Protein AF-A0A953AGW8-F1 (afdb_monomer_lite)

pLDDT: mean 80.02, std 17.43, range [41.56, 98.19]

Secondary structure (DSSP, 8-state):
-----------------THHHHHHHHHHHHHHHHHHHHHHIIIIIHHHHHHHHHHTS---TTS-----TTHHHHHHHHHHT-HHHHHHHHHHHHHHHHHHHHHHHHHHHHHHHHHS--TT--

Radius of gyration: 33.15 Å; chains: 1; bounding box: 56×102×63 Å

Foldseek 3Di:
DYDDDDDPPPPDPPPPPCPVVVVVVVVVVCVVVVVVVVVCCVPPVVVVVVCLVCLQAPDDPVPPGDDDNRRHVVSVVVLVPDPVNVVVVVVVVVCCVVVVVVVVVVVVVVVVVVPPPPPPDD

Sequence (122 aa):
MTRTEAETSAARPRRTTMLGVKVREAGWGYAFVALPIAVFGLFFVYPLGYAIYISFFHWGILGKDREDPNAGWSNYSRVLHDPIFHTALKNIAEYTVGVVPLEMALGLLLALIVNQKLRGRN

Structure (mmCIF, N/CA/C/O backbone):
data_AF-A0A953AGW8-F1
#
_entry.id   AF-A0A953AGW8-F1
#
loop_
_atom_site.group_PDB
_atom_site.id
_atom_site.type_symbol
_atom_site.label_atom_id
_atom_site.label_alt_id
_atom_site.label_comp_id
_atom_site.label_asym_id
_atom_site.label_entity_id
_atom_site.label_seq_id
_atom_site.pdbx_PDB_ins_code
_atom_site.Cartn_x
_atom_site.Cartn_y
_atom_site.Cartn_z
_atom_site.occupancy
_atom_site.B_iso_or_equiv
_atom_site.auth_seq_id
_atom_site.auth_comp_id
_atom_site.auth_asym_id
_atom_site.auth_atom_id
_atom_site.pdbx_PDB_model_num
ATOM 1 N N . MET A 1 1 ? -32.267 80.101 27.555 1.00 41.56 1 MET A N 1
ATOM 2 C CA . MET A 1 1 ? -31.520 80.697 26.422 1.00 41.56 1 MET A CA 1
ATOM 3 C C . MET A 1 1 ? -30.048 80.358 26.625 1.00 41.56 1 MET A C 1
ATOM 5 O O . MET A 1 1 ? -29.571 80.694 27.691 1.00 41.56 1 MET A O 1
ATOM 9 N N . THR A 1 2 ? -29.237 79.724 25.778 1.00 48.09 2 THR A N 1
ATOM 10 C CA . THR A 1 2 ? -29.304 78.942 24.521 1.00 48.09 2 THR A CA 1
ATOM 11 C C . THR A 1 2 ? -27.825 78.668 24.175 1.00 48.09 2 THR A C 1
ATOM 13 O O . THR A 1 2 ? -27.028 79.580 24.376 1.00 48.09 2 THR A O 1
ATOM 16 N N . ARG A 1 3 ? -27.510 77.503 23.573 1.00 52.50 3 ARG A N 1
ATOM 17 C CA . ARG A 1 3 ? -26.199 77.067 23.008 1.00 52.50 3 ARG A CA 1
ATOM 18 C C . ARG A 1 3 ? -25.123 76.722 24.058 1.00 52.50 3 ARG A C 1
ATOM 20 O O . ARG A 1 3 ? -24.947 77.447 25.020 1.00 52.50 3 ARG A O 1
ATOM 27 N N . THR A 1 4 ? -24.437 75.581 23.983 1.00 60.53 4 THR A N 1
ATOM 28 C CA . THR A 1 4 ? -23.661 75.119 22.823 1.00 60.53 4 THR A CA 1
ATOM 29 C C . THR A 1 4 ? -23.588 73.592 22.738 1.00 60.53 4 THR A C 1
ATOM 31 O O . THR A 1 4 ? -23.265 72.912 23.707 1.00 60.53 4 THR A O 1
ATOM 34 N N . GLU A 1 5 ? -23.882 73.087 21.543 1.00 63.44 5 GLU A N 1
ATOM 35 C CA . GLU A 1 5 ? -23.545 71.758 21.038 1.00 63.44 5 GLU A CA 1
ATOM 36 C C . GLU A 1 5 ? -22.025 71.637 20.864 1.00 63.44 5 GLU A C 1
ATOM 38 O O . GLU A 1 5 ? -21.444 72.489 20.199 1.00 63.44 5 GLU A O 1
ATOM 43 N N . ALA A 1 6 ? -21.400 70.604 21.434 1.00 55.19 6 ALA A N 1
ATOM 44 C CA . ALA A 1 6 ? -20.039 70.111 21.150 1.00 55.19 6 ALA A CA 1
ATOM 45 C C . ALA A 1 6 ? -19.672 69.194 22.334 1.00 55.19 6 ALA A C 1
ATOM 47 O O . ALA A 1 6 ? -19.682 69.646 23.465 1.00 55.19 6 ALA A O 1
ATOM 48 N N . GLU A 1 7 ? -19.416 67.896 22.249 1.00 56.16 7 GLU A N 1
ATOM 49 C CA . GLU A 1 7 ? -18.931 67.066 21.164 1.00 56.16 7 GLU A CA 1
ATOM 50 C C . GLU A 1 7 ? -19.455 65.647 21.393 1.00 56.16 7 GLU A C 1
ATOM 52 O O . GLU A 1 7 ? -19.082 64.950 22.338 1.00 56.16 7 GLU A O 1
ATOM 57 N N . THR A 1 8 ? -20.290 65.186 20.469 1.00 56.22 8 THR A N 1
ATOM 58 C CA . THR A 1 8 ? -20.437 63.763 20.181 1.00 56.22 8 THR A CA 1
ATOM 59 C C . THR A 1 8 ? -19.085 63.269 19.666 1.00 56.22 8 THR A C 1
ATOM 61 O O . THR A 1 8 ? -18.835 63.244 18.461 1.00 56.22 8 THR A O 1
ATOM 64 N N . SER A 1 9 ? -18.183 62.904 20.579 1.00 56.88 9 SER A N 1
ATOM 65 C CA . SER A 1 9 ? -16.952 62.183 20.257 1.00 56.88 9 SER A CA 1
ATOM 66 C C . SER A 1 9 ? -17.325 60.745 19.901 1.00 56.88 9 SER A C 1
ATOM 68 O O . SER A 1 9 ? -17.264 59.814 20.704 1.00 56.88 9 SER A O 1
ATOM 70 N N . ALA A 1 10 ? -17.824 60.585 18.676 1.00 59.50 10 ALA A N 1
ATOM 71 C CA . ALA A 1 10 ? -18.084 59.301 18.061 1.00 59.50 10 ALA A CA 1
ATOM 72 C C . ALA A 1 10 ? -16.743 58.587 17.850 1.00 59.50 10 ALA A C 1
ATOM 74 O O . ALA A 1 10 ? -16.046 58.801 16.855 1.00 59.50 10 ALA A O 1
ATOM 75 N N . ALA A 1 11 ? -16.377 57.726 18.798 1.00 57.25 11 ALA A N 1
ATOM 76 C CA . ALA A 1 11 ? -15.283 56.783 18.645 1.00 57.25 11 ALA A CA 1
ATOM 77 C C . ALA A 1 11 ? -15.574 55.875 17.437 1.00 57.25 11 ALA A C 1
ATOM 79 O O . ALA A 1 11 ? -16.384 54.951 17.491 1.00 57.25 11 ALA A O 1
ATOM 80 N N . ARG A 1 12 ? -14.927 56.170 16.306 1.00 61.00 12 ARG A N 1
ATOM 81 C CA . ARG A 1 12 ? -14.980 55.356 15.088 1.00 61.00 12 ARG A CA 1
ATOM 82 C C . ARG A 1 12 ? -14.426 53.962 15.421 1.00 61.00 12 ARG A C 1
ATOM 84 O O . ARG A 1 12 ? -13.277 53.888 15.866 1.00 61.00 12 ARG A O 1
ATOM 91 N N . PRO A 1 13 ? -15.153 52.852 15.193 1.00 58.09 13 PRO A N 1
ATOM 92 C CA . PRO A 1 13 ? -14.565 51.536 15.390 1.00 58.09 13 PRO A CA 1
ATOM 93 C C . PRO A 1 13 ? -13.405 51.376 14.402 1.00 58.09 13 PRO A C 1
ATOM 95 O O . PRO A 1 13 ? -13.587 51.451 13.183 1.00 58.09 13 PRO A O 1
ATOM 98 N N . ARG A 1 14 ? -12.190 51.186 14.931 1.00 62.03 14 ARG A N 1
ATOM 99 C CA . ARG A 1 14 ? -11.019 50.777 14.148 1.00 62.03 14 ARG A CA 1
ATOM 100 C C . ARG A 1 14 ? -11.378 49.456 13.470 1.00 62.03 14 ARG A C 1
ATOM 102 O O . ARG A 1 14 ? -11.417 48.418 14.120 1.00 62.03 14 ARG A O 1
ATOM 109 N N . ARG A 1 15 ? -11.665 49.493 12.166 1.00 59.03 15 ARG A N 1
ATOM 110 C CA . ARG A 1 15 ? -11.747 48.298 11.319 1.00 59.03 15 ARG A CA 1
ATOM 111 C C . ARG A 1 15 ? -10.358 47.666 11.282 1.00 59.03 15 ARG A C 1
ATOM 113 O O . ARG A 1 15 ? -9.536 48.010 10.440 1.00 59.03 15 ARG A O 1
ATOM 120 N N . THR A 1 16 ? -10.074 46.781 12.229 1.00 60.72 16 THR A N 1
ATOM 121 C CA . THR A 1 16 ? -8.880 45.942 12.210 1.00 60.72 16 THR A CA 1
ATOM 122 C C . THR A 1 16 ? -8.967 45.071 10.963 1.00 60.72 16 THR A C 1
ATOM 124 O O . THR A 1 16 ? -9.928 44.323 10.782 1.00 60.72 16 THR A O 1
ATOM 127 N N . THR A 1 17 ? -8.011 45.225 10.053 1.00 57.56 17 THR A N 1
ATOM 128 C CA . THR A 1 17 ? -7.975 44.562 8.748 1.00 57.56 17 THR A CA 1
ATOM 129 C C . THR A 1 17 ? -7.829 43.044 8.921 1.00 57.56 17 THR A C 1
ATOM 131 O O . THR A 1 17 ? -6.728 42.503 8.892 1.00 57.56 17 THR A O 1
ATOM 134 N N . MET A 1 18 ? -8.949 42.336 9.097 1.00 56.62 18 MET A N 1
ATOM 135 C CA . MET A 1 18 ? -9.000 40.875 9.273 1.00 56.62 18 MET A CA 1
ATOM 136 C C . MET A 1 18 ? -8.531 40.076 8.039 1.00 56.62 18 MET A C 1
ATOM 138 O O . MET A 1 18 ? -8.385 38.859 8.119 1.00 56.62 18 MET A O 1
ATOM 142 N N . LEU A 1 19 ? -8.278 40.727 6.895 1.00 59.56 19 LEU A N 1
ATOM 143 C CA . LEU A 1 19 ? -7.798 40.057 5.679 1.00 59.56 19 LEU A CA 1
ATOM 144 C C . LEU A 1 19 ? -6.347 39.558 5.791 1.00 59.56 19 LEU A C 1
ATOM 146 O O . LEU A 1 19 ? -6.046 38.477 5.295 1.00 59.56 19 LEU A O 1
ATOM 150 N N . GLY A 1 20 ? -5.455 40.292 6.466 1.00 55.88 20 GLY A N 1
ATOM 151 C CA . GLY A 1 20 ? -4.039 39.904 6.580 1.00 55.88 20 GLY A CA 1
ATOM 152 C C . GLY A 1 20 ? -3.784 38.737 7.545 1.00 55.88 20 GLY A C 1
ATOM 153 O O . GLY A 1 20 ? -2.794 38.019 7.410 1.00 55.88 20 GLY A O 1
ATOM 154 N N . VAL A 1 21 ? -4.693 38.522 8.501 1.00 58.94 21 VAL A N 1
ATOM 155 C CA . VAL A 1 21 ? -4.614 37.421 9.475 1.00 58.94 21 VAL A CA 1
ATOM 156 C C . VAL A 1 21 ? -4.984 36.089 8.814 1.00 58.94 21 VAL A C 1
ATOM 158 O O . VAL A 1 21 ? -4.236 35.125 8.947 1.00 58.94 21 VAL A O 1
ATOM 161 N N . LYS A 1 22 ? -6.034 36.067 7.978 1.00 59.97 22 LYS A N 1
ATOM 162 C CA . LYS A 1 22 ? -6.486 34.860 7.263 1.00 59.97 22 LYS A CA 1
ATOM 163 C C . LYS A 1 22 ? -5.447 34.287 6.290 1.00 59.97 22 LYS A C 1
ATOM 165 O O . LYS A 1 22 ? -5.336 33.073 6.168 1.00 59.97 22 LYS A O 1
ATOM 170 N N . VAL A 1 23 ? -4.671 35.138 5.611 1.00 61.53 23 VAL A N 1
ATOM 171 C CA . VAL A 1 23 ? -3.635 34.686 4.656 1.00 61.53 23 VAL A CA 1
ATOM 172 C C . VAL A 1 23 ? -2.423 34.090 5.383 1.00 61.53 23 VAL A C 1
ATOM 174 O O . VAL A 1 23 ? -1.879 33.079 4.944 1.00 61.53 23 VAL A O 1
ATOM 177 N N . ARG A 1 24 ? -2.023 34.667 6.528 1.00 62.38 24 ARG A N 1
ATOM 178 C CA . ARG A 1 24 ? -0.940 34.115 7.362 1.00 62.38 24 ARG A CA 1
ATOM 179 C C . ARG A 1 24 ? -1.344 32.801 8.028 1.00 62.38 24 ARG A C 1
ATOM 181 O O . ARG A 1 24 ? -0.541 31.876 8.038 1.00 62.38 24 ARG A O 1
ATOM 188 N N . GLU A 1 25 ? -2.569 32.697 8.539 1.00 66.25 25 GLU A N 1
ATOM 189 C CA . GLU A 1 25 ? -3.098 31.451 9.114 1.00 66.25 25 GLU A CA 1
ATOM 190 C C . GLU A 1 25 ? -3.209 30.336 8.065 1.00 66.25 25 GLU A C 1
ATOM 192 O O . GLU A 1 25 ? -2.806 29.204 8.332 1.00 66.25 25 GLU A O 1
ATOM 197 N N . ALA A 1 26 ? -3.656 30.659 6.846 1.00 72.62 26 ALA A N 1
ATOM 198 C CA . ALA A 1 26 ? -3.698 29.699 5.745 1.00 72.62 26 ALA A CA 1
ATOM 199 C C . ALA A 1 26 ? -2.297 29.188 5.363 1.00 72.62 26 ALA A C 1
ATOM 201 O O . ALA A 1 26 ? -2.127 27.992 5.142 1.00 72.62 26 ALA A O 1
ATOM 202 N N . GLY A 1 27 ? -1.281 30.060 5.340 1.00 82.00 27 GLY A N 1
ATOM 203 C CA . GLY A 1 27 ? 0.103 29.672 5.042 1.00 82.00 27 GLY A CA 1
ATOM 204 C C . GLY A 1 27 ? 0.672 28.648 6.029 1.00 82.00 27 GLY A C 1
ATOM 205 O O . GLY A 1 27 ? 1.272 27.659 5.611 1.00 82.00 27 GLY A O 1
ATOM 206 N N . TRP A 1 28 ? 0.422 28.833 7.330 1.00 84.25 28 TRP A N 1
ATOM 207 C CA . TRP A 1 28 ? 0.809 27.848 8.344 1.00 84.25 28 TRP A CA 1
ATOM 208 C C . TRP A 1 28 ? 0.021 26.545 8.200 1.00 84.25 28 TRP A C 1
ATOM 210 O O . TRP A 1 28 ? 0.624 25.477 8.250 1.00 84.25 28 TRP A O 1
ATOM 220 N N . GLY A 1 29 ? -1.289 26.611 7.934 1.00 85.56 29 GLY A N 1
ATOM 221 C CA . GLY A 1 29 ? -2.105 25.424 7.657 1.00 85.56 29 GLY A CA 1
ATOM 222 C C . GLY A 1 29 ? -1.560 24.585 6.495 1.00 85.56 29 GLY A C 1
ATOM 223 O O . GLY A 1 29 ? -1.412 23.370 6.628 1.00 85.56 29 GLY A O 1
ATOM 224 N N . TYR A 1 30 ? -1.170 25.227 5.390 1.00 89.50 30 TYR A N 1
ATOM 225 C CA . TYR A 1 30 ? -0.531 24.531 4.272 1.00 89.50 30 TYR A CA 1
ATOM 226 C C . TYR A 1 30 ? 0.837 23.964 4.639 1.00 89.50 30 TYR A C 1
ATOM 228 O O . TYR A 1 30 ? 1.127 22.844 4.242 1.00 89.50 30 TYR A O 1
ATOM 236 N N . ALA A 1 31 ? 1.661 24.671 5.416 1.00 88.88 31 ALA A N 1
ATOM 237 C CA . ALA A 1 31 ? 2.961 24.153 5.848 1.00 88.88 31 ALA A CA 1
ATOM 238 C C . ALA A 1 31 ? 2.826 22.884 6.714 1.00 88.88 31 ALA A C 1
ATOM 240 O O . ALA A 1 31 ? 3.565 21.918 6.512 1.00 88.88 31 ALA A O 1
ATOM 241 N N . PHE A 1 32 ? 1.842 22.851 7.620 1.00 92.88 32 PHE A N 1
ATOM 242 C CA . PHE A 1 32 ? 1.554 21.684 8.462 1.00 92.88 32 PHE A CA 1
ATOM 243 C C . PHE A 1 32 ? 1.120 20.454 7.659 1.00 92.88 32 PHE A C 1
ATOM 245 O O . PHE A 1 32 ? 1.457 19.337 8.040 1.00 92.88 32 PHE A O 1
ATOM 252 N N . VAL A 1 33 ? 0.398 20.645 6.553 1.00 93.94 33 VAL A N 1
ATOM 253 C CA . VAL A 1 33 ? -0.042 19.551 5.671 1.00 93.94 33 VAL A CA 1
ATOM 254 C C . VAL A 1 33 ? 1.026 19.198 4.627 1.00 93.94 33 VAL A C 1
ATOM 256 O O . VAL A 1 33 ? 1.188 18.033 4.271 1.00 93.94 33 VAL A O 1
ATOM 259 N N . ALA A 1 34 ? 1.804 20.175 4.165 1.00 94.94 34 ALA A N 1
ATOM 260 C CA . ALA A 1 34 ? 2.840 19.976 3.159 1.00 94.94 34 ALA A CA 1
ATOM 261 C C . ALA A 1 34 ? 3.957 19.055 3.658 1.00 94.94 34 ALA A C 1
ATOM 263 O O . ALA A 1 34 ? 4.433 18.227 2.889 1.00 94.94 34 ALA A O 1
ATOM 264 N N . LEU A 1 35 ? 4.351 19.151 4.933 1.00 94.31 35 LEU A N 1
ATOM 265 C CA . LEU A 1 35 ? 5.401 18.303 5.499 1.00 94.31 35 LEU A CA 1
ATOM 266 C C . LEU A 1 35 ? 5.058 16.797 5.465 1.00 94.31 35 LEU A C 1
ATOM 268 O O . LEU A 1 35 ? 5.834 16.043 4.877 1.00 94.31 35 LEU A O 1
ATOM 272 N N . PRO A 1 36 ? 3.927 16.319 6.028 1.00 96.19 36 PRO A N 1
ATOM 273 C CA . PRO A 1 36 ? 3.570 14.905 5.945 1.00 96.19 36 PRO A CA 1
ATOM 274 C C . PRO A 1 36 ? 3.321 14.455 4.502 1.00 96.19 36 PRO A C 1
ATOM 276 O O . PRO A 1 36 ? 3.699 13.339 4.159 1.00 96.19 36 PRO A O 1
ATOM 279 N N . ILE A 1 37 ? 2.767 15.313 3.633 1.00 97.25 37 ILE A N 1
ATOM 280 C CA . ILE A 1 37 ? 2.616 14.993 2.204 1.00 97.25 37 ILE A CA 1
ATOM 281 C C . ILE A 1 37 ? 3.978 14.822 1.528 1.00 97.25 37 ILE A C 1
ATOM 283 O O . ILE A 1 37 ? 4.153 13.888 0.754 1.00 97.25 37 ILE A O 1
ATOM 287 N N . ALA A 1 38 ? 4.950 15.686 1.817 1.00 97.19 38 ALA A N 1
ATOM 288 C CA . ALA A 1 38 ? 6.290 15.582 1.251 1.00 97.19 38 ALA A CA 1
ATOM 289 C C . ALA A 1 38 ? 6.988 14.296 1.708 1.00 97.19 38 ALA A C 1
ATOM 291 O O . ALA A 1 38 ? 7.567 13.588 0.887 1.00 97.19 38 ALA A O 1
ATOM 292 N N . VAL A 1 39 ? 6.877 13.952 2.996 1.00 97.12 39 VAL A N 1
ATOM 293 C CA . VAL A 1 39 ? 7.404 12.691 3.541 1.00 97.12 39 VAL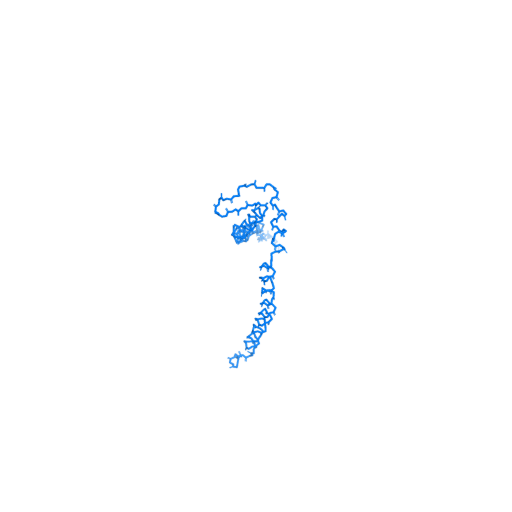 A CA 1
ATOM 294 C C . VAL A 1 39 ? 6.711 11.492 2.888 1.00 97.12 39 VAL A C 1
ATOM 296 O O . VAL A 1 39 ? 7.386 10.575 2.426 1.00 97.12 39 VAL A O 1
ATOM 299 N N . PHE A 1 40 ? 5.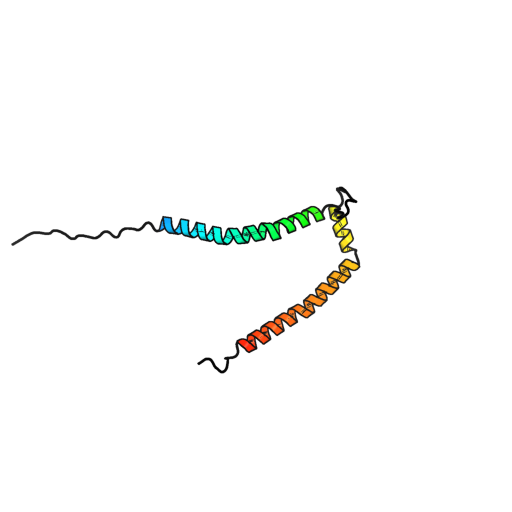382 11.509 2.771 1.00 97.69 40 PHE A N 1
ATOM 300 C CA . PHE A 1 40 ? 4.631 10.465 2.072 1.00 97.69 40 PHE A CA 1
ATOM 301 C C . PHE A 1 40 ? 5.063 10.340 0.602 1.00 97.69 40 PHE A C 1
ATOM 303 O O . PHE A 1 40 ? 5.314 9.243 0.107 1.00 97.69 40 PHE A O 1
ATOM 310 N N . GLY A 1 41 ? 5.222 11.468 -0.087 1.00 97.94 41 GLY A N 1
ATOM 311 C CA . GLY A 1 41 ? 5.705 11.524 -1.461 1.00 97.94 41 GLY A CA 1
ATOM 312 C C . GLY A 1 41 ? 7.089 10.896 -1.615 1.00 97.94 41 GLY A C 1
ATOM 313 O O . GLY A 1 41 ? 7.297 10.068 -2.495 1.00 97.94 41 GLY A O 1
ATOM 314 N N . LEU A 1 42 ? 8.019 11.239 -0.727 1.00 97.88 42 LEU A N 1
ATOM 315 C CA . LEU A 1 42 ? 9.400 10.768 -0.783 1.00 97.88 42 LEU A CA 1
ATOM 316 C C . LEU A 1 42 ? 9.547 9.282 -0.425 1.00 97.88 42 LEU A C 1
ATOM 318 O O . LEU A 1 42 ? 10.328 8.579 -1.058 1.00 97.88 42 LEU A O 1
ATOM 322 N N . PHE A 1 43 ? 8.814 8.799 0.579 1.00 97.25 43 PHE A N 1
ATOM 323 C CA . PHE A 1 43 ? 9.001 7.444 1.115 1.00 97.25 43 PHE A CA 1
ATOM 324 C C . PHE A 1 43 ? 7.992 6.411 0.611 1.00 97.25 43 PHE A C 1
ATOM 326 O O . PHE A 1 43 ? 8.249 5.220 0.743 1.00 97.25 43 PHE A O 1
ATOM 333 N N . PHE A 1 44 ? 6.871 6.832 0.025 1.00 96.44 44 PHE A N 1
ATOM 334 C CA . PHE A 1 44 ? 5.869 5.917 -0.526 1.00 96.44 44 PHE A CA 1
ATOM 335 C C . PHE A 1 44 ? 5.709 6.118 -2.028 1.00 96.44 44 PHE A C 1
ATOM 337 O O . PHE A 1 44 ? 5.917 5.181 -2.795 1.00 96.44 44 PHE A O 1
ATOM 344 N N . VAL A 1 45 ? 5.389 7.338 -2.467 1.00 97.69 45 VAL A N 1
ATOM 345 C CA . VAL A 1 45 ? 5.067 7.594 -3.883 1.00 97.69 45 VAL A CA 1
ATOM 346 C C . VAL A 1 45 ? 6.293 7.428 -4.776 1.00 97.69 45 VAL A C 1
ATOM 348 O O . VAL A 1 45 ? 6.210 6.762 -5.804 1.00 97.69 45 VAL A O 1
ATOM 351 N N . TYR A 1 46 ? 7.436 7.989 -4.381 1.00 97.19 46 TYR A N 1
ATOM 352 C CA . TYR A 1 46 ? 8.684 7.880 -5.129 1.00 97.19 46 TYR A CA 1
ATOM 353 C C . TYR A 1 46 ? 9.149 6.423 -5.301 1.00 97.19 46 TYR A C 1
ATOM 355 O O . TYR A 1 46 ? 9.309 6.007 -6.451 1.00 97.19 46 TYR A O 1
ATOM 363 N N . PRO A 1 47 ? 9.320 5.602 -4.239 1.00 95.94 47 PRO A N 1
ATOM 364 C CA . PRO A 1 47 ? 9.728 4.212 -4.423 1.00 95.94 47 PRO A CA 1
ATOM 365 C C . PRO A 1 47 ? 8.670 3.370 -5.139 1.00 95.94 47 PRO A C 1
ATOM 367 O O . PRO A 1 47 ? 9.046 2.492 -5.907 1.00 95.94 47 PRO A O 1
ATOM 370 N N . LEU A 1 48 ? 7.371 3.647 -4.967 1.00 96.31 48 LEU A N 1
ATOM 371 C CA . LEU A 1 48 ? 6.316 2.975 -5.732 1.00 96.31 48 LEU A CA 1
ATOM 372 C C . LEU A 1 48 ? 6.421 3.287 -7.231 1.00 96.31 48 LEU A C 1
ATOM 374 O O . LEU A 1 48 ? 6.384 2.378 -8.057 1.00 96.31 48 LEU A O 1
ATOM 378 N N . GLY A 1 49 ? 6.592 4.561 -7.588 1.00 95.31 49 GLY A N 1
ATOM 379 C CA . GLY A 1 49 ? 6.789 4.982 -8.974 1.00 95.31 49 GLY A CA 1
ATOM 380 C C . GLY A 1 49 ? 8.061 4.389 -9.576 1.00 95.31 49 GLY A C 1
ATOM 381 O O . GLY A 1 49 ? 8.039 3.901 -10.704 1.00 95.31 49 GLY A O 1
ATOM 382 N N . TYR A 1 50 ? 9.150 4.354 -8.804 1.00 91.44 50 TYR A N 1
ATOM 383 C CA . TYR A 1 50 ? 10.393 3.714 -9.220 1.00 91.44 50 TYR A CA 1
ATOM 384 C C . TYR A 1 50 ? 10.231 2.198 -9.399 1.00 91.44 50 TYR A C 1
ATOM 386 O O . TYR A 1 50 ? 10.700 1.664 -10.398 1.00 91.44 50 TYR A O 1
ATOM 394 N N . ALA A 1 51 ? 9.515 1.513 -8.500 1.00 89.50 51 ALA A N 1
ATOM 395 C CA . ALA A 1 51 ? 9.205 0.087 -8.611 1.00 89.50 51 ALA A CA 1
ATOM 396 C C . ALA A 1 51 ? 8.393 -0.225 -9.878 1.00 89.50 51 ALA A C 1
ATOM 398 O O . ALA A 1 51 ? 8.698 -1.177 -10.596 1.00 89.50 51 ALA A O 1
ATOM 399 N N . ILE A 1 52 ? 7.398 0.611 -10.191 1.00 89.12 52 ILE A N 1
ATOM 400 C CA . ILE A 1 52 ? 6.634 0.511 -11.439 1.00 89.12 52 ILE A CA 1
ATOM 401 C C . ILE A 1 52 ? 7.562 0.727 -12.633 1.00 89.12 52 ILE A C 1
ATOM 403 O O . ILE A 1 52 ? 7.552 -0.093 -13.544 1.00 89.12 52 ILE A O 1
ATOM 407 N N . TYR A 1 53 ? 8.400 1.766 -12.617 1.00 87.00 53 TYR A N 1
ATOM 408 C CA . TYR A 1 53 ? 9.362 2.034 -13.686 1.00 87.00 53 TYR A CA 1
ATOM 409 C C . TYR A 1 53 ? 10.279 0.830 -13.938 1.00 87.00 53 TYR A C 1
ATOM 411 O O . TYR A 1 53 ? 10.333 0.345 -15.064 1.00 87.00 53 TYR A O 1
ATOM 419 N N . ILE A 1 54 ? 10.924 0.281 -12.903 1.00 84.88 54 ILE A N 1
ATOM 420 C CA . ILE A 1 54 ? 11.831 -0.869 -13.056 1.00 84.88 54 ILE A CA 1
ATOM 421 C C . ILE A 1 54 ? 11.103 -2.172 -13.413 1.00 84.88 54 ILE A C 1
ATOM 423 O O . ILE A 1 54 ? 11.714 -3.033 -14.033 1.00 84.88 54 ILE A O 1
ATOM 427 N N . SER A 1 55 ? 9.810 -2.324 -13.089 1.00 83.94 55 SER A N 1
ATOM 428 C CA . SER A 1 55 ? 9.033 -3.535 -13.417 1.00 83.94 55 SER A CA 1
ATOM 429 C C . SER A 1 55 ? 8.929 -3.813 -14.922 1.00 83.94 55 SER A C 1
ATOM 431 O O . SER A 1 55 ? 8.727 -4.963 -15.322 1.00 83.94 55 SER A O 1
ATOM 433 N N . PHE A 1 56 ? 9.082 -2.769 -15.749 1.00 81.00 56 PHE A N 1
ATOM 434 C CA . PHE A 1 56 ? 9.069 -2.864 -17.208 1.00 81.00 56 PHE A CA 1
ATOM 435 C C . PHE A 1 56 ? 10.396 -3.332 -17.806 1.00 81.00 56 PHE A C 1
ATOM 437 O O . PHE A 1 56 ? 10.440 -3.642 -18.994 1.00 81.00 56 PHE A O 1
ATOM 444 N N . PHE A 1 57 ? 11.461 -3.393 -17.009 1.00 79.31 57 PHE A N 1
ATOM 445 C CA . PHE A 1 57 ? 12.794 -3.775 -17.451 1.00 79.31 57 PHE A CA 1
ATOM 446 C C . PHE A 1 57 ? 13.198 -5.102 -16.802 1.00 79.31 57 PHE A C 1
ATOM 448 O O . PHE A 1 57 ? 12.825 -5.400 -15.667 1.00 79.31 57 PHE A O 1
ATOM 455 N N . HIS A 1 58 ? 13.995 -5.910 -17.502 1.00 70.56 58 HIS A N 1
ATOM 456 C CA . HIS A 1 58 ? 14.682 -7.025 -16.855 1.00 70.56 58 HIS A CA 1
ATOM 457 C C . HIS A 1 58 ? 15.765 -6.428 -15.952 1.00 70.56 58 HIS A C 1
ATOM 459 O O . HIS A 1 58 ? 16.764 -5.910 -16.438 1.00 70.56 58 HIS A O 1
ATOM 465 N N . TRP A 1 59 ? 15.520 -6.434 -14.642 1.00 64.69 59 TRP A N 1
ATOM 466 C CA . TRP A 1 59 ? 16.445 -5.907 -13.644 1.00 64.69 59 TRP A CA 1
ATOM 467 C C . TRP A 1 59 ? 16.941 -7.040 -12.743 1.00 64.69 59 TRP A C 1
ATOM 469 O O . TRP A 1 59 ? 16.256 -7.469 -11.814 1.00 64.69 59 TRP A O 1
ATOM 479 N N . GLY A 1 60 ? 18.146 -7.541 -13.013 1.00 64.31 60 GLY A N 1
ATOM 480 C CA . GLY A 1 60 ? 18.825 -8.498 -12.145 1.00 64.31 60 GLY A CA 1
ATOM 481 C C . GLY A 1 60 ? 19.584 -7.792 -11.018 1.00 64.31 60 GLY A C 1
ATOM 482 O O . GLY A 1 60 ? 20.502 -7.017 -11.276 1.00 64.31 60 GLY A O 1
ATOM 483 N N . ILE A 1 61 ? 19.280 -8.119 -9.755 1.00 61.06 61 ILE A N 1
ATOM 484 C CA . ILE A 1 61 ? 20.012 -7.613 -8.567 1.00 61.06 61 ILE A CA 1
ATOM 485 C C . ILE A 1 61 ? 21.523 -7.933 -8.640 1.00 61.06 61 ILE A C 1
ATOM 487 O O . ILE A 1 61 ? 22.342 -7.215 -8.073 1.00 61.06 61 ILE A O 1
ATOM 491 N N . LEU A 1 62 ? 21.901 -8.986 -9.376 1.00 64.44 62 LEU A N 1
ATOM 492 C CA . LEU A 1 62 ? 23.276 -9.476 -9.534 1.00 64.44 62 LEU A CA 1
ATOM 493 C C . LEU A 1 62 ? 23.967 -9.011 -10.835 1.00 64.44 62 LEU A C 1
ATOM 495 O O . LEU A 1 62 ? 25.001 -9.559 -11.211 1.00 6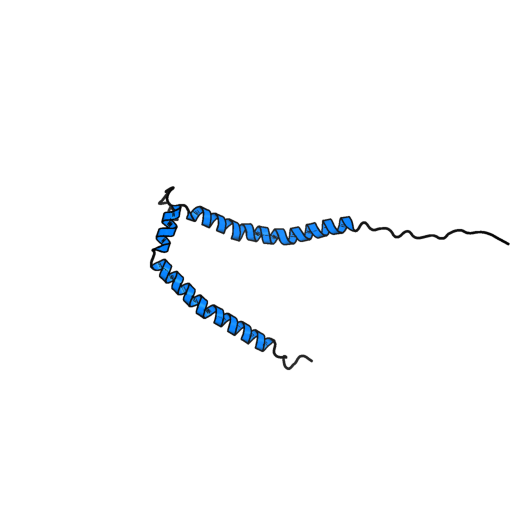4.44 62 LEU A O 1
ATOM 499 N N . GLY A 1 63 ? 23.422 -8.011 -11.538 1.00 55.09 63 GLY A N 1
ATOM 500 C CA . GLY A 1 63 ? 24.100 -7.357 -12.669 1.00 55.09 63 GLY A CA 1
ATOM 501 C C . GLY A 1 63 ? 24.212 -8.182 -13.959 1.00 55.09 63 GLY A C 1
ATOM 502 O O . GLY A 1 63 ? 24.882 -7.754 -14.899 1.00 55.09 63 GLY A O 1
ATOM 503 N N . LYS A 1 64 ? 23.557 -9.345 -14.030 1.00 52.91 64 LYS A N 1
ATOM 504 C CA . LYS A 1 64 ? 23.259 -10.024 -15.294 1.00 52.91 64 LYS A CA 1
ATOM 505 C C . LYS A 1 64 ? 21.880 -9.567 -15.754 1.00 52.91 64 LYS A C 1
ATOM 507 O O . LYS A 1 64 ? 20.977 -9.500 -14.933 1.00 52.91 64 LYS A O 1
ATOM 512 N N . ASP A 1 65 ? 21.760 -9.276 -17.040 1.00 56.72 65 ASP A N 1
ATOM 513 C CA . ASP A 1 65 ? 20.549 -8.821 -17.734 1.00 56.72 65 ASP A CA 1
ATOM 514 C C . ASP A 1 65 ? 20.439 -7.294 -17.752 1.00 56.72 65 ASP A C 1
ATOM 516 O O . ASP A 1 65 ? 19.612 -6.665 -17.101 1.00 56.72 65 ASP A O 1
ATOM 520 N N . ARG A 1 66 ? 21.348 -6.689 -18.524 1.00 54.69 66 ARG A N 1
ATOM 521 C CA . ARG A 1 66 ? 21.153 -5.342 -19.052 1.00 54.69 66 ARG A CA 1
ATOM 522 C C . ARG A 1 66 ? 20.158 -5.415 -20.205 1.00 54.69 66 ARG A C 1
ATOM 524 O O . ARG A 1 66 ? 20.402 -6.129 -21.170 1.00 54.69 66 ARG A O 1
ATOM 531 N N . GLU A 1 67 ? 19.099 -4.624 -20.070 1.00 59.00 67 GLU A N 1
ATOM 532 C CA . GLU A 1 67 ? 18.364 -3.982 -21.163 1.00 59.00 67 GLU A CA 1
ATOM 533 C C . GLU A 1 67 ? 17.868 -4.929 -22.265 1.00 59.00 67 GLU A C 1
ATOM 535 O O . GLU A 1 67 ? 18.301 -4.857 -23.411 1.00 59.00 67 GLU A O 1
ATOM 540 N N . ASP A 1 68 ? 16.890 -5.776 -21.935 1.00 55.72 68 ASP A N 1
ATOM 541 C CA . ASP A 1 68 ? 15.968 -6.272 -22.960 1.00 55.72 68 ASP A CA 1
ATOM 542 C C . ASP A 1 68 ? 14.809 -5.262 -23.109 1.00 55.72 68 ASP A C 1
ATOM 544 O O . ASP A 1 68 ? 13.979 -5.155 -22.197 1.00 55.72 68 ASP A O 1
ATOM 548 N N . PRO A 1 69 ? 14.726 -4.493 -24.212 1.00 58.03 69 PRO A N 1
ATOM 549 C CA . PRO A 1 69 ? 13.656 -3.518 -24.435 1.00 58.03 69 PRO A CA 1
ATOM 550 C C . PRO A 1 69 ? 12.261 -4.154 -24.581 1.00 58.03 69 PRO A C 1
ATOM 552 O O . PRO A 1 69 ? 11.264 -3.437 -24.522 1.00 58.03 69 PRO A O 1
ATOM 555 N N . ASN A 1 70 ? 12.163 -5.485 -24.710 1.00 59.50 70 ASN A N 1
ATOM 556 C CA . ASN A 1 70 ? 10.895 -6.223 -24.787 1.00 59.50 70 ASN A CA 1
ATOM 557 C C . ASN A 1 70 ? 10.449 -6.836 -23.445 1.00 59.50 70 ASN A C 1
ATOM 559 O O . ASN A 1 70 ? 9.469 -7.583 -23.384 1.00 59.50 70 ASN A O 1
ATOM 563 N N . ALA A 1 71 ? 11.147 -6.516 -22.352 1.00 66.56 71 ALA A N 1
ATOM 564 C CA . ALA A 1 71 ? 10.925 -7.107 -21.037 1.00 66.56 71 ALA A CA 1
ATOM 565 C C . ALA A 1 71 ? 9.517 -6.887 -20.463 1.00 66.56 71 ALA A C 1
ATOM 567 O O . ALA A 1 71 ? 8.992 -7.788 -19.805 1.00 66.56 71 ALA A O 1
ATOM 568 N N . GLY A 1 72 ? 8.904 -5.729 -20.727 1.00 71.06 72 GLY A N 1
ATOM 569 C CA . GLY A 1 72 ? 7.722 -5.248 -20.009 1.00 71.06 72 GLY A CA 1
ATOM 570 C C . GLY A 1 72 ? 6.610 -6.285 -19.868 1.00 71.06 72 GLY A C 1
ATOM 571 O O . GLY A 1 72 ? 6.369 -6.794 -18.778 1.00 71.06 72 GLY A O 1
ATOM 572 N N . TRP A 1 73 ? 5.947 -6.651 -20.967 1.00 78.81 73 TRP A N 1
ATOM 573 C CA . TRP A 1 73 ? 4.836 -7.619 -20.931 1.00 78.81 73 TRP A CA 1
ATOM 574 C C . TRP A 1 73 ? 5.273 -9.051 -20.619 1.00 78.81 73 TRP A C 1
ATOM 576 O O . TRP A 1 73 ? 4.501 -9.821 -20.044 1.00 78.81 73 TRP A O 1
ATOM 586 N N . SER A 1 74 ? 6.515 -9.407 -20.946 1.00 82.06 74 SER A N 1
ATOM 587 C CA . SER A 1 74 ? 7.043 -10.744 -20.669 1.00 82.06 74 SER A CA 1
ATOM 588 C C . SER A 1 74 ? 7.173 -11.016 -19.166 1.00 82.06 74 SER A C 1
ATOM 590 O O . SER A 1 74 ? 6.906 -12.134 -18.726 1.00 82.06 74 SER A O 1
ATOM 592 N N . ASN A 1 75 ? 7.503 -9.993 -18.367 1.00 83.31 75 ASN A N 1
ATOM 593 C CA . ASN A 1 75 ? 7.657 -10.111 -16.919 1.00 83.31 75 ASN A CA 1
ATOM 594 C C . ASN A 1 75 ? 6.314 -10.425 -16.242 1.00 83.31 75 ASN A C 1
ATOM 596 O O . ASN A 1 75 ? 6.194 -11.389 -15.488 1.00 83.31 75 ASN A O 1
ATOM 600 N N . TYR A 1 76 ? 5.269 -9.679 -16.606 1.00 85.50 76 TYR A N 1
ATOM 601 C CA . TYR A 1 76 ? 3.914 -9.930 -16.116 1.00 85.50 76 TYR A CA 1
ATOM 602 C C . TYR A 1 76 ? 3.388 -11.294 -16.571 1.00 85.50 76 TYR A C 1
ATOM 604 O O . TYR A 1 76 ? 2.875 -12.051 -15.752 1.00 85.50 76 TYR A O 1
ATOM 612 N N . SER A 1 77 ? 3.570 -11.653 -17.848 1.00 86.50 77 SER A N 1
ATOM 613 C CA . SER A 1 77 ? 3.164 -12.971 -18.353 1.00 86.50 77 SER A CA 1
ATOM 614 C C . SER A 1 77 ? 3.867 -14.113 -17.614 1.00 86.50 77 SER A C 1
ATOM 616 O O . SER A 1 77 ? 3.238 -15.132 -17.343 1.00 86.50 77 SER A O 1
ATOM 618 N N . ARG A 1 78 ? 5.151 -13.959 -17.271 1.00 87.31 78 ARG A N 1
ATOM 619 C CA . ARG A 1 78 ? 5.919 -14.960 -16.519 1.00 87.31 78 ARG A CA 1
ATOM 620 C C . ARG A 1 78 ? 5.338 -15.174 -15.123 1.00 87.31 78 ARG A C 1
ATOM 622 O O . ARG A 1 78 ? 5.069 -16.311 -14.760 1.00 87.31 78 ARG A O 1
ATOM 629 N N . VAL A 1 79 ? 5.092 -14.094 -14.380 1.00 88.00 79 VAL A N 1
ATOM 630 C CA . VAL A 1 79 ? 4.521 -14.158 -13.023 1.00 88.00 79 VAL A CA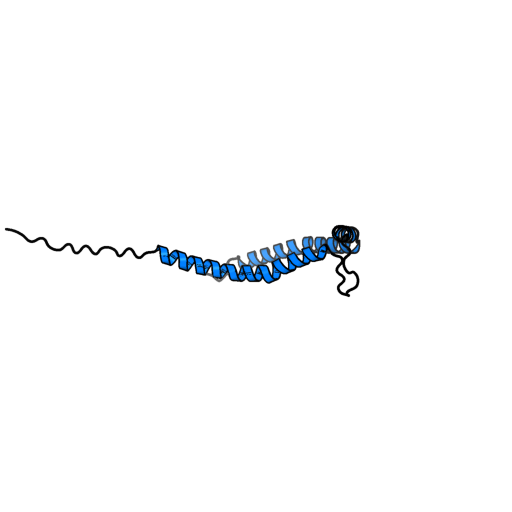 1
ATOM 631 C C . VAL A 1 79 ? 3.107 -14.741 -13.041 1.00 88.00 79 VAL A C 1
ATOM 633 O O . VAL A 1 79 ? 2.774 -15.583 -12.215 1.00 88.00 79 VAL A O 1
ATOM 636 N N . LEU A 1 80 ? 2.284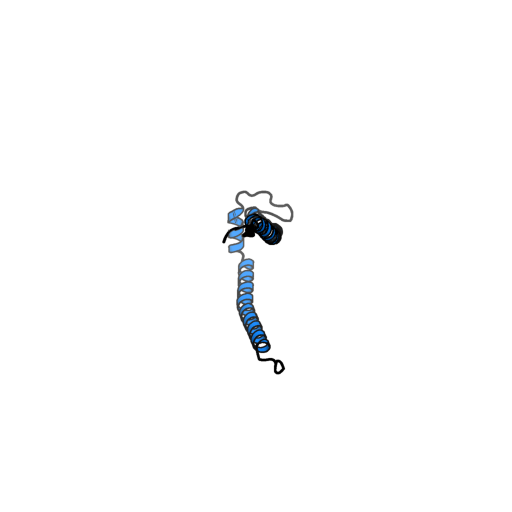 -14.359 -14.021 1.00 89.81 80 LEU A N 1
ATOM 637 C CA . LEU A 1 80 ? 0.913 -14.860 -14.150 1.00 89.81 80 LEU A CA 1
ATOM 638 C C . LEU A 1 80 ? 0.824 -16.359 -14.459 1.00 89.81 80 LEU A C 1
ATOM 640 O O . LEU A 1 80 ? -0.223 -16.953 -14.219 1.00 89.81 80 LEU A O 1
ATOM 644 N N . HIS A 1 81 ? 1.881 -16.980 -14.978 1.00 92.81 81 HIS A N 1
ATOM 645 C CA . HIS A 1 81 ? 1.933 -18.428 -15.208 1.00 92.81 81 HIS A CA 1
ATOM 646 C C . HIS A 1 81 ? 2.782 -19.164 -14.165 1.00 92.81 81 HIS A C 1
ATOM 648 O O . HIS A 1 81 ? 2.923 -20.383 -14.247 1.00 92.81 81 HIS A O 1
ATOM 654 N N . ASP A 1 82 ? 3.335 -18.455 -13.180 1.00 93.31 82 ASP A N 1
ATOM 655 C CA . ASP A 1 82 ? 4.162 -19.056 -12.142 1.00 93.31 82 ASP A CA 1
ATOM 656 C C . ASP A 1 82 ? 3.275 -19.744 -11.081 1.00 93.31 82 ASP A C 1
ATOM 658 O O . ASP A 1 82 ? 2.491 -19.077 -10.394 1.00 93.31 82 ASP A O 1
ATOM 662 N N . PRO A 1 83 ? 3.371 -21.075 -10.894 1.00 94.06 83 PRO A N 1
ATOM 663 C CA . PRO A 1 83 ? 2.591 -21.784 -9.880 1.00 94.06 83 PRO A CA 1
ATOM 664 C C . PRO A 1 83 ? 2.900 -21.320 -8.448 1.00 94.06 83 PRO A C 1
ATOM 666 O O . PRO A 1 83 ? 2.025 -21.388 -7.578 1.00 94.06 83 PRO A O 1
ATOM 669 N N . ILE A 1 84 ? 4.114 -20.826 -8.185 1.00 95.75 84 ILE A N 1
ATOM 670 C CA . ILE A 1 84 ? 4.495 -20.289 -6.875 1.00 95.75 84 ILE A CA 1
ATOM 671 C C . ILE A 1 84 ? 3.725 -18.996 -6.608 1.00 95.75 84 ILE A C 1
ATOM 673 O O . ILE A 1 84 ? 3.202 -18.821 -5.508 1.00 95.75 84 ILE A O 1
ATOM 677 N N . PHE A 1 85 ? 3.584 -18.129 -7.615 1.00 94.19 85 PHE A N 1
ATOM 678 C CA . PHE A 1 85 ? 2.798 -16.900 -7.505 1.00 94.19 85 PHE A CA 1
ATOM 679 C C . PHE A 1 85 ? 1.333 -17.198 -7.166 1.00 94.19 85 PHE A C 1
ATOM 681 O O . PHE A 1 85 ? 0.793 -16.617 -6.226 1.00 94.19 85 PHE A O 1
ATOM 688 N N . HIS A 1 86 ? 0.709 -18.159 -7.855 1.00 96.62 86 HIS A N 1
ATOM 689 C CA . HIS A 1 86 ? -0.675 -18.565 -7.569 1.00 96.62 86 HIS A CA 1
ATOM 690 C C . HIS A 1 86 ? -0.841 -19.163 -6.176 1.00 96.62 86 HIS A C 1
ATOM 692 O O . HIS A 1 86 ? -1.809 -18.859 -5.479 1.00 96.62 86 HIS A O 1
ATOM 698 N N . THR A 1 87 ? 0.117 -19.985 -5.747 1.00 96.81 87 THR A N 1
ATOM 699 C CA . THR A 1 87 ? 0.109 -20.571 -4.401 1.00 96.81 87 THR A CA 1
ATOM 700 C C . THR A 1 87 ? 0.239 -19.481 -3.339 1.00 96.81 87 THR A C 1
ATOM 702 O O . THR A 1 87 ? -0.527 -19.460 -2.379 1.00 96.81 87 THR A O 1
ATOM 705 N N . ALA A 1 88 ? 1.157 -18.532 -3.529 1.00 96.81 88 ALA A N 1
ATOM 706 C CA . ALA A 1 88 ? 1.326 -17.398 -2.630 1.00 96.81 88 ALA A CA 1
ATOM 707 C C . ALA A 1 88 ? 0.069 -16.517 -2.582 1.00 96.81 88 ALA A C 1
ATOM 709 O O . ALA A 1 88 ? -0.386 -16.165 -1.496 1.00 96.81 88 ALA A O 1
ATOM 710 N N . LEU A 1 89 ? -0.534 -16.215 -3.736 1.00 97.25 89 LEU A N 1
ATOM 711 C CA . LEU A 1 89 ? -1.760 -15.423 -3.824 1.00 97.25 89 LEU A CA 1
ATOM 712 C C . LEU A 1 89 ? -2.925 -16.106 -3.100 1.00 97.25 89 LEU A C 1
ATOM 714 O O . LEU A 1 89 ? -3.646 -15.453 -2.348 1.00 97.25 89 LEU A O 1
ATOM 718 N N . LYS A 1 90 ? -3.076 -17.424 -3.277 1.00 97.50 90 LYS A N 1
ATOM 719 C CA . LYS A 1 90 ? -4.080 -18.223 -2.569 1.00 97.50 90 LYS A CA 1
ATOM 720 C C . LYS A 1 90 ? -3.846 -18.210 -1.059 1.00 97.50 90 LYS A C 1
ATOM 722 O O . LYS A 1 90 ? -4.785 -17.946 -0.318 1.00 97.50 90 LYS A O 1
ATOM 727 N N . ASN A 1 91 ? -2.609 -18.414 -0.610 1.00 97.62 91 ASN A N 1
ATOM 728 C CA . ASN A 1 91 ? -2.269 -18.378 0.814 1.00 97.62 91 ASN A CA 1
ATOM 729 C C . ASN A 1 91 ? -2.583 -17.010 1.438 1.00 97.62 91 ASN A C 1
ATOM 731 O O . ASN A 1 91 ? -3.134 -16.947 2.533 1.00 97.62 91 ASN A O 1
ATOM 735 N N . ILE A 1 92 ? -2.265 -15.914 0.737 1.00 97.56 92 ILE A N 1
ATOM 736 C CA . ILE A 1 92 ? -2.587 -14.553 1.189 1.00 9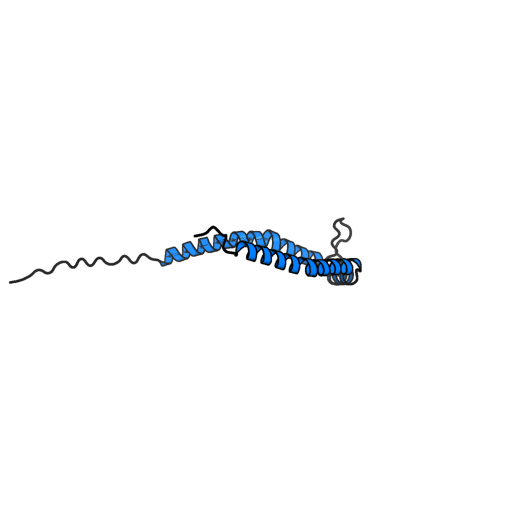7.56 92 ILE A CA 1
ATOM 737 C C . ILE A 1 92 ? -4.103 -14.366 1.253 1.00 97.56 92 ILE A C 1
ATOM 739 O O . ILE A 1 92 ? -4.606 -13.877 2.257 1.00 97.56 92 ILE A O 1
ATOM 743 N N . ALA A 1 93 ? -4.839 -14.786 0.224 1.00 97.88 93 ALA A N 1
ATOM 744 C CA . ALA A 1 93 ? -6.292 -14.665 0.199 1.00 97.88 93 ALA A CA 1
ATOM 745 C C . ALA A 1 93 ? -6.959 -15.458 1.337 1.00 97.88 93 ALA A C 1
ATOM 747 O O . ALA A 1 93 ? -7.802 -14.913 2.046 1.00 97.88 93 ALA A O 1
ATOM 748 N N . GLU A 1 94 ? -6.555 -16.712 1.551 1.00 98.00 94 GLU A N 1
ATOM 749 C CA . GLU A 1 94 ? -7.054 -17.556 2.644 1.00 98.00 94 GLU A CA 1
ATOM 750 C C . GLU A 1 94 ? -6.728 -16.950 4.014 1.00 98.00 94 GLU A C 1
ATOM 752 O O . GLU A 1 94 ? -7.609 -16.849 4.871 1.00 98.00 94 GLU A O 1
ATOM 757 N N . TYR A 1 95 ? -5.495 -16.469 4.198 1.00 98.00 95 TYR A N 1
ATOM 758 C CA . TYR A 1 95 ? -5.086 -15.762 5.409 1.00 98.00 95 TYR A CA 1
ATOM 759 C C . TYR A 1 95 ? -5.939 -14.511 5.644 1.00 98.00 95 TYR A C 1
ATOM 761 O O . TYR A 1 95 ? -6.498 -14.349 6.724 1.00 98.00 95 TYR A O 1
ATOM 769 N N . THR A 1 96 ? -6.096 -13.640 4.644 1.00 98.12 96 THR A N 1
ATOM 770 C CA . THR A 1 96 ? -6.872 -12.397 4.762 1.00 98.12 96 THR A CA 1
ATOM 771 C C . THR A 1 96 ? -8.334 -12.675 5.096 1.00 98.12 96 THR A C 1
ATOM 773 O O . THR A 1 96 ? -8.884 -12.037 5.991 1.00 98.12 96 THR A O 1
ATOM 776 N N . VAL A 1 97 ? -8.963 -13.641 4.422 1.00 97.69 97 VAL A N 1
ATOM 777 C CA . VAL A 1 97 ? -10.366 -14.005 4.668 1.00 97.69 97 VAL A CA 1
ATOM 778 C C . VAL A 1 97 ? -10.564 -14.590 6.067 1.00 97.69 97 VAL A C 1
ATOM 780 O O . VAL A 1 97 ? -11.615 -14.370 6.660 1.00 97.69 97 VAL A O 1
ATOM 783 N N . GLY A 1 98 ? -9.580 -15.301 6.621 1.00 97.31 98 GLY A N 1
ATOM 784 C CA . GLY A 1 98 ? -9.653 -15.806 7.994 1.00 97.31 98 GLY A CA 1
ATOM 785 C C . GLY A 1 98 ? -9.365 -14.735 9.048 1.00 97.31 98 GLY A C 1
ATOM 786 O O . GLY A 1 98 ? -10.110 -14.584 10.017 1.00 97.31 98 GLY A O 1
ATOM 787 N N . VAL A 1 99 ? -8.284 -13.981 8.861 1.00 98.00 99 VAL A N 1
ATOM 788 C CA . VAL A 1 99 ? -7.744 -13.070 9.874 1.00 98.00 99 VAL A CA 1
ATOM 789 C C . VAL A 1 99 ? -8.529 -11.769 9.955 1.00 98.00 99 VAL A C 1
ATOM 791 O O . VAL A 1 99 ? -8.863 -11.356 11.059 1.00 98.00 99 VAL A O 1
ATOM 794 N N . VAL A 1 100 ? -8.900 -11.148 8.831 1.00 98.19 100 VAL A N 1
ATOM 795 C CA . VAL A 1 100 ? -9.570 -9.835 8.860 1.00 98.19 100 VAL A CA 1
ATOM 796 C C . VAL A 1 100 ? -10.915 -9.886 9.599 1.00 98.19 100 VAL A C 1
ATOM 798 O O . VAL A 1 100 ? -11.115 -9.074 10.504 1.00 98.19 100 VAL A O 1
ATOM 801 N N . PRO A 1 101 ? -11.840 -10.827 9.315 1.00 98.06 101 PRO A N 1
ATOM 802 C CA . PRO A 1 101 ? -13.093 -10.910 10.064 1.00 98.06 101 PRO A CA 1
ATOM 803 C C . PRO A 1 101 ? -12.875 -11.225 11.544 1.00 98.06 101 PRO A C 1
ATOM 805 O O . PRO A 1 101 ? -13.606 -10.711 12.390 1.00 98.06 101 PRO A O 1
ATOM 808 N N . LEU A 1 102 ? -11.867 -12.042 11.867 1.00 98.12 102 LEU A N 1
ATOM 809 C CA . LEU A 1 102 ? -11.511 -12.359 13.245 1.00 98.12 102 LEU A CA 1
ATOM 810 C C . LEU A 1 102 ? -11.000 -11.118 13.987 1.00 98.12 102 LEU A C 1
ATOM 812 O O . LEU A 1 102 ? -11.487 -10.823 15.075 1.00 98.12 102 LEU A O 1
ATOM 816 N N . GLU A 1 103 ? -10.074 -10.361 13.399 1.00 97.69 103 GLU A N 1
ATOM 817 C CA . GLU A 1 103 ? -9.571 -9.099 13.952 1.00 97.69 103 GLU A CA 1
ATOM 818 C C . GLU A 1 103 ? -10.701 -8.081 14.141 1.00 97.69 103 GLU A C 1
ATOM 820 O O . GLU A 1 103 ? -10.784 -7.441 15.190 1.00 97.69 103 GLU A O 1
ATOM 825 N N . MET A 1 104 ? -11.623 -7.977 13.178 1.00 98.12 104 MET A N 1
ATOM 826 C CA . MET A 1 104 ? -12.808 -7.123 13.293 1.00 98.12 104 MET A CA 1
ATOM 827 C C . MET A 1 104 ? -13.732 -7.569 14.430 1.00 98.12 104 MET A C 1
ATOM 829 O O . MET A 1 104 ? -14.187 -6.734 15.212 1.00 98.12 104 MET A O 1
ATOM 833 N N . ALA A 1 105 ? -14.001 -8.872 14.550 1.00 98.00 105 ALA A N 1
ATOM 834 C CA . ALA A 1 105 ? -14.824 -9.422 15.620 1.00 98.00 105 ALA A CA 1
ATOM 835 C C . ALA A 1 105 ? -14.183 -9.176 16.991 1.00 98.00 105 ALA A C 1
ATOM 837 O O . ALA A 1 105 ? -14.859 -8.714 17.906 1.00 98.00 105 ALA A O 1
ATOM 838 N N . LEU A 1 106 ? -12.877 -9.414 17.126 1.00 97.75 106 LEU A N 1
ATOM 839 C CA . LEU A 1 106 ? -12.130 -9.145 18.353 1.00 97.75 106 LEU A CA 1
ATOM 840 C C . LEU A 1 106 ? -12.117 -7.651 18.691 1.00 97.75 106 LEU A C 1
ATOM 842 O O . LEU A 1 106 ? -12.405 -7.286 19.828 1.00 97.75 106 LEU A O 1
ATOM 846 N N . GLY A 1 107 ? -11.856 -6.780 17.714 1.00 97.31 107 GLY A N 1
ATOM 847 C CA . GLY A 1 107 ? -11.903 -5.330 17.893 1.00 97.31 107 GLY A CA 1
ATOM 848 C C . GLY A 1 107 ? -13.283 -4.847 18.342 1.00 97.31 107 GLY A C 1
ATOM 849 O O . GLY A 1 107 ? -13.382 -4.039 19.264 1.00 97.31 107 GLY A O 1
ATOM 850 N N . LEU A 1 108 ? -14.354 -5.396 17.761 1.00 97.06 108 LEU A N 1
ATOM 851 C CA . LEU A 1 108 ? -15.727 -5.105 18.166 1.00 97.06 108 LEU A CA 1
ATOM 852 C C . LEU A 1 108 ? -16.037 -5.634 19.570 1.00 97.06 108 LEU A C 1
ATOM 854 O O . LEU A 1 108 ? -16.632 -4.916 20.367 1.00 97.06 108 LEU A O 1
ATOM 858 N N . LEU A 1 109 ? -15.627 -6.860 19.900 1.00 96.69 109 LEU A N 1
ATOM 859 C CA . LEU A 1 109 ? -15.808 -7.433 21.235 1.00 96.69 109 LEU A CA 1
ATOM 860 C C . LEU A 1 109 ? -15.104 -6.585 22.297 1.00 96.69 109 LEU A C 1
ATOM 862 O O . LEU A 1 109 ? -15.712 -6.244 23.311 1.00 96.69 109 LEU A O 1
ATOM 866 N N . LEU A 1 110 ? -13.857 -6.184 22.044 1.00 95.62 110 LEU A N 1
ATOM 867 C CA . LEU A 1 110 ? -13.112 -5.281 22.919 1.00 95.62 110 LEU A CA 1
ATOM 868 C C . LEU A 1 110 ? -13.808 -3.922 23.036 1.00 95.62 110 LEU A C 1
ATOM 870 O O . LEU A 1 110 ? -13.983 -3.424 24.147 1.00 95.62 110 LEU A O 1
ATOM 874 N N . ALA A 1 111 ? -14.266 -3.351 21.920 1.00 95.12 111 ALA A N 1
ATOM 875 C CA . ALA A 1 111 ? -15.020 -2.103 21.926 1.00 95.12 111 ALA A CA 1
ATOM 876 C C . ALA A 1 111 ? -16.309 -2.218 22.753 1.00 95.12 111 ALA A C 1
ATOM 878 O O . ALA A 1 111 ? -16.609 -1.316 23.528 1.00 95.12 111 ALA A O 1
ATOM 879 N N . LEU A 1 112 ? -17.046 -3.329 22.653 1.00 94.06 112 LEU A N 1
ATOM 880 C CA . LEU A 1 112 ? -18.246 -3.578 23.452 1.00 94.06 112 LEU A CA 1
ATOM 881 C C . LEU A 1 112 ? -17.921 -3.708 24.941 1.00 94.06 112 LEU A C 1
ATOM 883 O O . LEU A 1 112 ? -18.629 -3.120 25.752 1.00 94.06 112 LEU A O 1
ATOM 887 N N . ILE A 1 113 ? -16.853 -4.423 25.306 1.00 92.38 113 ILE A N 1
ATOM 888 C CA . ILE A 1 113 ? -16.401 -4.549 26.701 1.00 92.38 113 ILE A CA 1
ATOM 889 C C . ILE A 1 113 ? -16.035 -3.175 27.276 1.00 92.38 113 ILE A C 1
ATOM 891 O O . ILE A 1 113 ? -16.452 -2.845 28.383 1.00 92.38 113 ILE A O 1
ATOM 895 N N . VAL A 1 114 ? -15.303 -2.354 26.519 1.00 91.88 114 VAL A N 1
ATOM 896 C CA . VAL A 1 114 ? -14.906 -0.998 26.937 1.00 91.88 114 VAL A CA 1
ATOM 897 C C . VAL A 1 114 ? -16.100 -0.035 26.974 1.00 91.88 114 VAL A C 1
ATOM 899 O O . VAL A 1 114 ? -16.149 0.850 27.826 1.00 91.88 114 VAL A O 1
ATOM 902 N N . ASN A 1 115 ? -17.068 -0.198 26.068 1.00 88.25 115 ASN A N 1
ATOM 903 C CA . ASN A 1 115 ? -18.258 0.650 25.970 1.00 88.25 115 ASN A CA 1
ATOM 904 C C . ASN A 1 115 ? -19.364 0.270 26.968 1.00 88.25 115 ASN A C 1
ATOM 906 O O . ASN A 1 115 ? -20.305 1.041 27.172 1.00 88.25 115 ASN A O 1
ATOM 910 N N . GLN A 1 116 ? -19.280 -0.895 27.618 1.00 80.50 116 GLN A N 1
ATOM 911 C CA . GLN A 1 116 ? -20.118 -1.158 28.782 1.00 80.50 116 GLN A CA 1
ATOM 912 C C . GLN A 1 116 ? -19.822 -0.090 29.834 1.00 80.50 116 GLN A C 1
ATOM 914 O O . GLN A 1 116 ? -18.667 0.261 30.066 1.00 80.50 116 GLN A O 1
ATOM 919 N N . LYS A 1 117 ? -20.874 0.452 30.466 1.00 62.09 117 LYS A N 1
ATOM 920 C CA . LYS A 1 117 ? -20.720 1.380 31.591 1.00 62.09 117 LYS A CA 1
ATOM 921 C C . LYS A 1 117 ? -19.792 0.717 32.602 1.00 62.09 117 LYS A C 1
ATOM 923 O O . LYS A 1 117 ? -20.221 -0.196 33.307 1.00 62.09 117 LYS A O 1
ATOM 928 N N . LEU A 1 118 ? -18.537 1.166 32.662 1.00 61.91 118 LEU A N 1
ATOM 929 C CA . LEU A 1 118 ? -17.630 0.809 33.738 1.00 61.91 118 LEU A CA 1
ATOM 930 C C . LEU A 1 118 ? -18.404 1.082 35.023 1.00 61.91 118 LEU A C 1
ATOM 932 O O . LEU A 1 118 ? -18.829 2.214 35.272 1.00 61.91 118 LEU A O 1
ATOM 936 N N . ARG A 1 119 ? -18.677 0.012 35.769 1.00 52.28 119 ARG A N 1
ATOM 937 C CA . ARG A 1 119 ? -19.390 0.028 37.044 1.00 52.28 119 ARG A CA 1
ATOM 938 C C . ARG A 1 119 ? -18.497 0.806 38.020 1.00 52.28 119 ARG A C 1
ATOM 940 O O . ARG A 1 119 ? -17.675 0.215 38.704 1.00 52.28 119 ARG A O 1
ATOM 947 N N . GLY A 1 120 ? -18.557 2.139 37.946 1.00 64.50 120 GLY A N 1
ATOM 948 C CA . GLY A 1 120 ? -17.584 3.054 38.556 1.00 64.50 120 GLY A CA 1
ATOM 949 C C . GLY A 1 120 ? -17.520 4.483 37.989 1.00 64.50 120 GLY A C 1
ATOM 950 O O . GLY A 1 120 ? -16.810 5.301 38.565 1.00 64.50 120 GLY A O 1
ATOM 951 N N . ARG A 1 121 ? -18.241 4.832 36.911 1.00 55.31 121 ARG A N 1
ATOM 952 C CA . ARG A 1 121 ? -18.379 6.235 36.468 1.00 55.31 121 ARG A CA 1
ATOM 953 C C . ARG A 1 121 ? -19.765 6.772 36.851 1.00 55.31 121 ARG A C 1
ATOM 955 O O . ARG A 1 121 ? -20.736 6.457 36.163 1.00 55.31 121 ARG A O 1
ATOM 962 N N . ASN A 1 122 ? -19.827 7.494 37.977 1.00 51.22 122 ASN A N 1
ATOM 963 C CA . ASN A 1 122 ? -20.968 8.341 38.361 1.00 51.22 122 ASN A CA 1
ATOM 964 C C . ASN A 1 122 ? -21.165 9.468 37.344 1.00 51.22 122 ASN A C 1
ATOM 966 O O . ASN A 1 122 ? -20.138 9.968 36.827 1.00 51.22 122 ASN A O 1
#